Protein AF-A0A453LJ40-F1 (afdb_monomer_lite)

InterPro domains:
  IPR004252 Probable transposase, Ptta/En/Spm, plant [PF03004] (53-147)

Organism: Aegilops tauschii subsp. strangulata (NCBI:txid200361)

Secondary structure (DSSP, 8-state):
-HHHHHHHHHHHHHHHHHHHHHHHHHHHHHHTTT--HHHHHHS--TTS-HHHHHHHHHHT-HHHHHHHHHHHHHHHT-SS----TT--HHHHHHHHHHHTSTTSPPPHHHHHHHHHB-TTT--B-HHHHHHHHHHHHHHHHHHHHHHHHHHHHHHTT-

Structure (mmCIF, N/CA/C/O backbone):
data_AF-A0A453LJ40-F1
#
_entry.id   AF-A0A453LJ40-F1
#
loop_
_atom_site.group_PDB
_atom_site.id
_atom_site.type_symbol
_atom_site.label_atom_id
_atom_site.label_alt_id
_atom_site.label_comp_id
_atom_site.label_asym_id
_atom_site.label_entity_id
_atom_site.label_seq_id
_atom_site.pdbx_PDB_ins_code
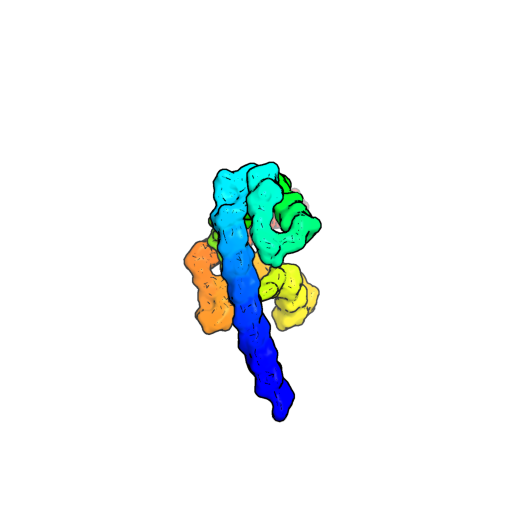_atom_site.Cartn_x
_atom_site.Cartn_y
_atom_site.Cartn_z
_atom_site.occupancy
_atom_site.B_iso_or_equiv
_atom_site.auth_seq_id
_atom_site.auth_comp_id
_atom_site.auth_asym_id
_atom_site.auth_atom_id
_atom_site.pdbx_PDB_model_num
ATOM 1 N N . MET A 1 1 ? -0.574 -38.064 -4.302 1.00 52.72 1 MET A N 1
ATOM 2 C CA . MET A 1 1 ? 0.199 -37.591 -5.469 1.00 52.72 1 MET A CA 1
ATOM 3 C C . MET A 1 1 ? -0.041 -36.100 -5.739 1.00 52.72 1 MET A C 1
ATOM 5 O O . MET A 1 1 ? 0.922 -35.386 -5.918 1.00 52.72 1 MET A O 1
ATOM 9 N N . GLU A 1 2 ? -1.264 -35.571 -5.613 1.00 60.25 2 GLU A N 1
ATOM 10 C CA . GLU A 1 2 ? -1.599 -34.159 -5.929 1.00 60.25 2 GLU A CA 1
ATOM 11 C C . GLU A 1 2 ? -0.967 -33.058 -5.029 1.00 60.25 2 GLU A C 1
ATOM 13 O O . GLU A 1 2 ? -0.817 -31.907 -5.440 1.00 60.25 2 GLU A O 1
ATOM 18 N N . LYS A 1 3 ? -0.582 -33.374 -3.782 1.00 62.78 3 LYS A N 1
ATOM 19 C CA . LYS A 1 3 ? 0.013 -32.387 -2.854 1.00 62.78 3 LYS A CA 1
ATOM 20 C C . LYS A 1 3 ? 1.468 -32.051 -3.185 1.00 62.78 3 LYS A C 1
ATOM 22 O O . LYS A 1 3 ? 1.867 -30.901 -3.000 1.00 62.78 3 LYS A O 1
ATOM 27 N N . ASP A 1 4 ? 2.230 -33.018 -3.685 1.00 67.94 4 ASP A N 1
ATOM 28 C CA . ASP A 1 4 ? 3.660 -32.851 -3.961 1.00 67.94 4 ASP A CA 1
ATOM 29 C C . ASP A 1 4 ? 3.881 -32.020 -5.232 1.00 67.94 4 ASP A C 1
ATOM 31 O O . ASP A 1 4 ? 4.754 -31.152 -5.259 1.00 67.94 4 ASP A O 1
ATOM 35 N N . ASP A 1 5 ? 2.989 -32.158 -6.218 1.00 78.06 5 ASP A N 1
ATOM 36 C CA . ASP A 1 5 ? 2.967 -31.330 -7.429 1.00 78.06 5 ASP A CA 1
ATOM 37 C C . ASP A 1 5 ? 2.686 -29.856 -7.111 1.00 78.06 5 ASP A C 1
ATOM 39 O O . ASP A 1 5 ? 3.308 -28.949 -7.670 1.00 78.06 5 ASP A O 1
ATOM 43 N N . LYS A 1 6 ? 1.786 -29.587 -6.156 1.00 83.25 6 LYS A N 1
ATOM 44 C CA . LYS A 1 6 ? 1.494 -28.220 -5.704 1.00 83.25 6 LYS A CA 1
ATOM 45 C C . LYS A 1 6 ? 2.697 -27.587 -5.008 1.00 83.25 6 LYS A C 1
ATOM 47 O O . LYS A 1 6 ? 3.032 -26.436 -5.285 1.00 83.25 6 LYS A O 1
ATOM 52 N N . VAL A 1 7 ? 3.358 -28.334 -4.123 1.00 85.81 7 VAL A N 1
ATOM 53 C CA . VAL A 1 7 ? 4.560 -27.856 -3.424 1.00 85.81 7 VAL A CA 1
ATOM 54 C C . VAL A 1 7 ? 5.694 -27.604 -4.422 1.00 85.81 7 VAL A C 1
ATOM 56 O O . VAL A 1 7 ? 6.327 -26.548 -4.364 1.00 85.81 7 VAL A O 1
ATOM 59 N N . GLY A 1 8 ? 5.909 -28.515 -5.375 1.00 85.81 8 GLY A N 1
ATOM 60 C CA . GLY A 1 8 ? 6.900 -28.356 -6.441 1.00 85.81 8 GLY A CA 1
ATOM 61 C C . GLY A 1 8 ? 6.649 -27.116 -7.305 1.00 85.81 8 GLY A C 1
ATOM 62 O O . GLY A 1 8 ? 7.557 -26.303 -7.508 1.00 85.81 8 GLY A O 1
ATOM 63 N N . ASN A 1 9 ? 5.403 -26.910 -7.737 1.00 89.38 9 ASN A N 1
ATOM 64 C CA . ASN A 1 9 ? 5.002 -25.743 -8.526 1.00 89.38 9 ASN A CA 1
ATOM 65 C C . ASN A 1 9 ? 5.187 -24.422 -7.766 1.00 89.38 9 ASN A C 1
ATOM 67 O O . ASN A 1 9 ? 5.688 -23.448 -8.337 1.00 89.38 9 ASN A O 1
ATOM 71 N N . ASP A 1 10 ? 4.855 -24.379 -6.475 1.00 90.75 10 ASP A N 1
ATOM 72 C CA . ASP A 1 10 ? 5.049 -23.192 -5.636 1.00 90.75 10 ASP A CA 1
ATOM 73 C C . ASP A 1 10 ? 6.534 -22.840 -5.476 1.00 90.75 10 ASP A C 1
ATOM 75 O O . ASP A 1 10 ? 6.916 -21.664 -5.538 1.00 90.75 10 ASP A O 1
ATOM 79 N N . VAL A 1 11 ? 7.391 -23.845 -5.277 1.00 92.38 11 VAL A N 1
ATOM 80 C CA . VAL A 1 11 ? 8.844 -23.650 -5.174 1.00 92.38 11 VAL A CA 1
ATOM 81 C C . VAL A 1 11 ? 9.403 -23.128 -6.496 1.00 92.38 11 VAL A C 1
ATOM 83 O O . VAL A 1 11 ? 10.082 -22.097 -6.503 1.00 92.38 11 VAL A O 1
ATOM 86 N N . CYS A 1 12 ? 9.065 -23.772 -7.616 1.00 91.31 12 CYS A N 1
ATOM 87 C CA . CYS A 1 12 ? 9.498 -23.353 -8.948 1.00 91.31 12 CYS A CA 1
ATOM 88 C C . CYS A 1 12 ? 9.055 -21.911 -9.255 1.00 91.31 12 CYS A C 1
ATOM 90 O O . CYS A 1 12 ? 9.868 -21.060 -9.632 1.00 91.31 12 CYS A O 1
ATOM 92 N N . THR A 1 13 ? 7.792 -21.589 -8.967 1.00 95.12 13 THR A N 1
ATOM 93 C CA . THR A 1 13 ? 7.229 -20.245 -9.143 1.00 95.12 13 THR A CA 1
ATOM 94 C C . THR A 1 13 ? 8.018 -19.198 -8.359 1.00 95.12 13 THR A C 1
ATOM 96 O O . THR A 1 13 ? 8.385 -18.155 -8.907 1.00 95.12 13 THR A O 1
ATOM 99 N N . LYS A 1 14 ? 8.346 -19.466 -7.088 1.00 94.44 14 LYS A N 1
ATOM 100 C CA . LYS A 1 14 ? 9.142 -18.546 -6.257 1.00 94.44 14 LYS A CA 1
ATOM 101 C C . LYS A 1 14 ? 10.548 -18.327 -6.817 1.00 94.44 14 LYS A C 1
ATOM 103 O O . LYS A 1 14 ? 11.036 -17.192 -6.800 1.00 94.44 14 LYS A O 1
ATOM 108 N N . VAL A 1 15 ? 11.196 -19.377 -7.325 1.00 95.56 15 VAL A N 1
ATOM 109 C CA . VAL A 1 15 ? 12.533 -19.290 -7.938 1.00 95.56 15 VAL A CA 1
ATOM 110 C C . VAL A 1 15 ? 12.495 -18.407 -9.187 1.00 95.56 15 VAL A C 1
ATOM 112 O O . VAL A 1 15 ? 13.282 -17.460 -9.289 1.00 95.56 15 VAL A O 1
ATOM 115 N N . ILE A 1 16 ? 11.534 -18.637 -10.084 1.00 94.69 16 ILE A N 1
ATOM 116 C CA . ILE A 1 16 ? 11.359 -17.839 -11.306 1.00 94.69 16 ILE A CA 1
ATOM 117 C C . ILE A 1 16 ? 11.054 -16.377 -10.956 1.00 94.69 16 ILE A C 1
ATOM 119 O O . ILE A 1 16 ? 11.713 -15.464 -11.459 1.00 94.69 16 ILE A O 1
ATOM 123 N N . GLN A 1 17 ? 10.122 -16.126 -10.032 1.00 94.81 17 GLN A N 1
ATOM 124 C CA . GLN A 1 17 ? 9.782 -14.772 -9.581 1.00 94.81 17 GLN A CA 1
ATOM 125 C C . GLN A 1 17 ? 10.994 -14.025 -9.008 1.00 94.81 17 GLN A C 1
ATOM 127 O O . GLN A 1 17 ? 11.173 -12.827 -9.264 1.00 94.81 17 GLN A O 1
ATOM 132 N N . LYS A 1 18 ? 11.848 -14.717 -8.243 1.00 95.69 18 LYS A N 1
ATOM 133 C CA . LYS A 1 18 ? 13.100 -14.154 -7.724 1.00 95.69 18 LYS A CA 1
ATOM 134 C C . LYS A 1 18 ? 14.058 -13.810 -8.866 1.00 95.69 18 LYS A C 1
ATOM 136 O O . LYS A 1 18 ? 14.601 -12.704 -8.866 1.00 95.69 18 LYS A O 1
ATOM 141 N N . GLY A 1 19 ? 14.219 -14.701 -9.845 1.00 95.19 19 GLY A N 1
ATOM 142 C CA . GLY A 1 19 ? 15.028 -14.465 -11.045 1.00 95.19 19 GLY A CA 1
ATOM 143 C C . GLY A 1 19 ? 14.579 -13.223 -11.819 1.00 95.19 19 GLY A C 1
ATOM 144 O O . GLY A 1 19 ? 15.373 -12.305 -12.034 1.00 95.19 19 GLY A O 1
ATOM 145 N N . VAL A 1 20 ? 13.281 -13.126 -12.121 1.00 92.19 20 VAL A N 1
ATOM 146 C CA . VAL A 1 20 ? 12.679 -11.972 -12.813 1.00 92.19 20 VAL A CA 1
ATOM 147 C C . VAL A 1 20 ? 12.897 -10.675 -12.028 1.00 92.19 20 VAL A C 1
ATOM 149 O O . VAL A 1 20 ? 13.261 -9.646 -12.603 1.00 92.19 20 VAL A O 1
ATOM 152 N N . ARG A 1 21 ? 12.723 -10.696 -10.699 1.00 92.94 21 ARG A N 1
ATOM 153 C CA . ARG A 1 21 ? 12.959 -9.517 -9.848 1.00 92.94 21 ARG A CA 1
ATOM 154 C C . ARG A 1 21 ? 14.409 -9.037 -9.936 1.00 92.94 21 ARG A C 1
ATOM 156 O O . ARG A 1 21 ? 14.641 -7.836 -10.074 1.00 92.94 21 ARG A O 1
ATOM 163 N N . GLN A 1 22 ? 15.367 -9.959 -9.881 1.00 94.19 22 GLN A N 1
ATOM 164 C CA . GLN A 1 22 ? 16.790 -9.633 -9.976 1.00 94.19 22 GLN A CA 1
ATOM 165 C C . GLN A 1 22 ? 17.164 -9.101 -11.360 1.00 94.19 22 GLN A C 1
ATOM 167 O O . GLN A 1 22 ? 17.894 -8.115 -11.464 1.00 94.19 22 GLN A O 1
ATOM 172 N N . GLN A 1 23 ? 16.620 -9.690 -12.426 1.00 90.88 23 GLN A N 1
ATOM 173 C CA . GLN A 1 23 ? 16.819 -9.200 -13.787 1.00 90.88 23 GLN A CA 1
ATOM 174 C C . GLN A 1 23 ? 16.300 -7.765 -13.945 1.00 90.88 23 GLN A C 1
ATOM 176 O O . GLN A 1 23 ? 17.035 -6.899 -14.417 1.00 90.88 23 GLN A O 1
ATOM 181 N N . ARG A 1 24 ? 15.079 -7.478 -13.472 1.00 89.44 24 ARG A N 1
ATOM 182 C CA . ARG A 1 24 ? 14.507 -6.120 -13.484 1.00 89.44 24 ARG A CA 1
ATOM 183 C C . ARG A 1 24 ? 15.372 -5.122 -12.717 1.00 89.44 24 ARG A C 1
ATOM 185 O O . ARG A 1 24 ? 15.591 -4.015 -13.202 1.00 89.44 24 ARG A O 1
ATOM 192 N N . TYR A 1 25 ? 15.878 -5.506 -11.543 1.00 92.06 25 TYR A N 1
ATOM 193 C CA . TYR A 1 25 ? 16.776 -4.659 -10.756 1.00 92.06 25 TYR A CA 1
ATOM 194 C C . TYR A 1 25 ? 18.072 -4.342 -11.514 1.00 92.06 25 TYR A C 1
ATOM 196 O O . TYR A 1 25 ? 18.445 -3.175 -11.619 1.00 92.06 25 TYR A O 1
ATOM 204 N N . ARG A 1 26 ? 18.728 -5.358 -12.090 1.00 91.75 26 ARG A N 1
ATOM 205 C CA . ARG A 1 26 ? 19.966 -5.195 -12.870 1.00 91.75 26 ARG A CA 1
ATOM 206 C C . ARG A 1 26 ? 19.753 -4.313 -14.099 1.00 91.75 26 ARG A C 1
ATOM 208 O O . ARG A 1 26 ? 20.560 -3.422 -14.339 1.00 91.75 26 ARG A O 1
ATOM 215 N N . LEU A 1 27 ? 18.652 -4.520 -14.829 1.00 89.44 27 LEU A N 1
ATOM 216 C CA . LEU A 1 27 ? 18.280 -3.696 -15.982 1.00 89.44 27 LEU A CA 1
ATOM 217 C C . LEU A 1 27 ? 18.089 -2.234 -15.577 1.00 89.44 27 LEU A C 1
ATOM 219 O O . LEU A 1 27 ? 18.716 -1.351 -16.154 1.00 89.44 27 LEU A O 1
ATOM 223 N N . LYS A 1 28 ? 17.285 -1.983 -14.536 1.00 87.81 28 LYS A N 1
ATOM 224 C CA . LYS A 1 28 ? 17.052 -0.627 -14.030 1.00 87.81 28 LYS A CA 1
ATOM 225 C C . LYS A 1 28 ? 18.358 0.044 -13.597 1.00 87.81 28 LYS A C 1
ATOM 227 O O . LYS A 1 28 ? 18.632 1.174 -13.985 1.00 87.81 28 LYS A O 1
ATOM 232 N N . LYS A 1 29 ? 19.185 -0.667 -12.827 1.00 90.62 29 LYS A N 1
ATOM 233 C CA . LYS A 1 29 ? 20.458 -0.145 -12.320 1.00 90.62 29 LYS A CA 1
ATOM 234 C C . LYS A 1 29 ? 21.436 0.204 -13.444 1.00 90.62 29 LYS A C 1
ATOM 236 O O . LYS A 1 29 ? 22.105 1.220 -13.332 1.00 90.62 29 LYS A O 1
ATOM 241 N N . LYS A 1 30 ? 21.530 -0.629 -14.486 1.00 90.81 30 LYS A N 1
ATOM 242 C CA . LYS A 1 30 ? 22.524 -0.470 -15.556 1.00 90.81 30 LYS A CA 1
ATOM 243 C C . LYS A 1 30 ? 22.106 0.526 -16.642 1.00 90.81 30 LYS A C 1
ATOM 245 O O . LYS A 1 30 ? 22.972 1.223 -17.149 1.00 90.81 30 LYS A O 1
ATOM 250 N N . TYR A 1 31 ? 20.819 0.578 -16.994 1.00 89.75 31 TYR A N 1
ATOM 251 C CA . TYR A 1 31 ? 20.357 1.282 -18.201 1.00 89.75 31 TYR A CA 1
ATOM 252 C C . TYR A 1 31 ? 19.376 2.434 -17.941 1.00 89.75 31 TYR A C 1
ATOM 254 O O . TYR A 1 31 ? 19.086 3.189 -18.858 1.00 89.75 31 TYR A O 1
ATOM 262 N N . PHE A 1 32 ? 18.833 2.570 -16.724 1.00 86.50 32 PHE A N 1
ATOM 263 C CA . PHE A 1 32 ? 17.835 3.608 -16.415 1.00 86.50 32 PHE A CA 1
ATOM 264 C C . PHE A 1 32 ? 18.310 4.606 -15.361 1.00 86.50 32 PHE A C 1
ATOM 266 O O . PHE A 1 32 ? 17.994 5.790 -15.437 1.00 86.50 32 PHE A O 1
ATOM 273 N N . ASN A 1 33 ? 19.032 4.147 -14.341 1.00 86.81 33 ASN A N 1
ATOM 274 C CA . ASN A 1 33 ? 19.516 5.037 -13.293 1.00 86.81 33 ASN A CA 1
ATOM 275 C C . ASN A 1 33 ? 20.632 5.937 -13.843 1.00 86.81 33 ASN A C 1
ATOM 277 O O . ASN A 1 33 ? 21.669 5.427 -14.252 1.00 86.81 33 ASN A O 1
ATOM 281 N N . GLY A 1 34 ? 20.421 7.255 -13.812 1.00 83.25 34 GLY A N 1
ATOM 282 C CA . GLY A 1 34 ? 21.392 8.239 -14.302 1.00 83.25 34 GLY A CA 1
ATOM 283 C C . GLY A 1 34 ? 21.345 8.499 -15.810 1.00 83.25 34 GLY A C 1
ATOM 284 O O . GLY A 1 34 ? 22.166 9.266 -16.288 1.00 83.25 34 GLY A O 1
ATOM 285 N N . TYR A 1 35 ? 20.388 7.904 -16.533 1.00 85.69 35 TYR A N 1
ATOM 286 C CA . TYR A 1 35 ? 20.212 8.096 -17.974 1.00 85.69 35 TYR A CA 1
ATOM 287 C C . TYR A 1 35 ? 18.880 8.782 -18.292 1.00 85.69 35 TYR A C 1
ATOM 289 O O . TYR A 1 35 ? 17.848 8.540 -17.651 1.00 85.69 35 TYR A O 1
ATOM 297 N N . THR A 1 36 ? 18.891 9.613 -19.326 1.00 87.00 36 THR A N 1
ATOM 298 C CA . THR A 1 36 ? 17.693 10.134 -19.987 1.00 87.00 36 THR A CA 1
ATOM 299 C C . THR A 1 36 ? 17.006 9.040 -20.812 1.00 87.00 36 THR A C 1
ATOM 301 O O . THR A 1 36 ? 17.578 7.989 -21.105 1.00 87.00 36 THR A O 1
ATOM 304 N N . ALA A 1 37 ? 15.751 9.272 -21.211 1.00 85.56 37 ALA A N 1
ATOM 305 C CA . ALA A 1 37 ? 15.020 8.312 -22.042 1.00 85.56 37 ALA A CA 1
ATOM 306 C C . ALA A 1 37 ? 15.709 8.075 -23.400 1.00 85.56 37 ALA A C 1
ATOM 308 O O . ALA A 1 37 ? 15.744 6.945 -23.876 1.00 85.56 37 ALA A O 1
ATOM 309 N N . GLN A 1 38 ? 16.297 9.116 -23.996 1.00 86.50 38 GLN A N 1
ATOM 310 C CA . GLN A 1 38 ? 17.009 9.013 -25.271 1.00 86.50 38 GLN A CA 1
ATOM 311 C C . GLN A 1 38 ? 18.298 8.195 -25.136 1.00 86.50 38 GLN A C 1
ATOM 313 O O . GLN A 1 38 ? 18.534 7.290 -25.932 1.00 86.50 38 GLN A O 1
ATOM 318 N N . GLU A 1 39 ? 19.092 8.441 -24.092 1.00 89.06 39 GLU A N 1
ATOM 319 C CA . GLU A 1 39 ? 20.302 7.653 -23.826 1.00 89.06 39 GLU A CA 1
ATOM 320 C C . GLU A 1 39 ? 19.969 6.184 -23.542 1.00 89.06 39 GLU A C 1
ATOM 322 O O . GLU A 1 39 ? 20.656 5.285 -24.028 1.00 89.06 39 GLU A O 1
ATOM 327 N N . ALA A 1 40 ? 18.880 5.926 -22.809 1.00 88.38 40 ALA A N 1
ATOM 328 C CA . ALA A 1 40 ? 18.401 4.572 -22.569 1.00 88.38 40 ALA A CA 1
ATOM 329 C C . ALA A 1 40 ? 17.980 3.877 -23.875 1.00 88.38 40 ALA A C 1
ATOM 331 O O . ALA A 1 40 ? 18.334 2.718 -24.074 1.00 88.38 40 ALA A O 1
ATOM 332 N N . LEU A 1 41 ? 17.277 4.562 -24.790 1.00 88.88 41 LEU A N 1
ATOM 333 C CA . LEU A 1 41 ? 16.901 4.005 -26.100 1.00 88.88 41 LEU A CA 1
ATOM 334 C C . LEU A 1 41 ? 18.125 3.623 -26.940 1.00 88.88 41 LEU A C 1
ATOM 336 O O . LEU A 1 41 ? 18.138 2.543 -27.533 1.00 88.88 41 LEU A O 1
ATOM 340 N N . SER A 1 42 ? 19.156 4.468 -26.939 1.00 88.06 42 SER A N 1
ATOM 341 C CA . SER A 1 42 ? 20.409 4.218 -27.656 1.00 88.06 42 SER A CA 1
ATOM 342 C C . SER A 1 42 ? 21.222 3.070 -27.041 1.00 88.06 42 SER A C 1
ATOM 344 O O . SER A 1 42 ? 21.859 2.304 -27.760 1.00 88.06 42 SER A O 1
ATOM 346 N N . ASN A 1 43 ? 21.172 2.893 -25.717 1.00 88.00 43 ASN A N 1
ATOM 347 C CA . ASN A 1 43 ? 21.924 1.865 -24.991 1.00 88.00 43 ASN A CA 1
ATOM 348 C C . ASN A 1 43 ? 21.120 0.561 -24.807 1.00 88.00 43 ASN A C 1
ATOM 350 O O . ASN A 1 43 ? 20.841 0.119 -23.687 1.00 88.00 43 ASN A O 1
ATOM 354 N N . LYS A 1 44 ? 20.721 -0.059 -25.925 1.00 89.62 44 LYS A N 1
ATOM 355 C CA . LYS A 1 44 ? 19.928 -1.298 -25.927 1.00 89.62 44 LYS A CA 1
ATOM 356 C C . LYS A 1 44 ? 20.764 -2.519 -25.492 1.00 89.62 44 LYS A C 1
ATOM 358 O O . LYS A 1 44 ? 21.811 -2.786 -26.082 1.00 89.62 44 LYS A O 1
ATOM 363 N N . PRO A 1 45 ? 20.267 -3.369 -24.573 1.00 88.94 45 PRO A N 1
ATOM 364 C CA . PRO A 1 45 ? 20.858 -4.682 -24.311 1.00 88.94 45 PRO A CA 1
ATOM 365 C C . PRO A 1 45 ? 20.823 -5.606 -25.544 1.00 88.94 45 PRO A C 1
ATOM 367 O O . PRO A 1 45 ? 19.819 -5.674 -26.255 1.00 88.94 45 PRO A O 1
ATOM 370 N N . ALA A 1 46 ? 21.887 -6.385 -25.765 1.00 86.94 46 ALA A N 1
ATOM 371 C CA . ALA A 1 46 ? 21.994 -7.297 -26.913 1.00 86.94 46 ALA A CA 1
ATOM 372 C C . ALA A 1 46 ? 20.896 -8.380 -26.946 1.00 86.94 46 ALA A C 1
ATOM 374 O O . ALA A 1 46 ? 20.419 -8.757 -28.010 1.00 86.94 46 ALA A O 1
ATOM 375 N N . ASN A 1 47 ? 20.456 -8.840 -25.775 1.00 86.75 47 ASN A N 1
ATOM 376 C CA . ASN A 1 47 ? 19.527 -9.956 -25.591 1.00 86.75 47 ASN A CA 1
ATOM 377 C C . ASN A 1 47 ? 18.034 -9.571 -25.620 1.00 86.75 47 ASN A C 1
ATOM 379 O O . ASN A 1 47 ? 17.192 -10.402 -25.292 1.00 86.75 47 ASN A O 1
ATOM 383 N N . ILE A 1 48 ? 17.692 -8.320 -25.944 1.00 89.56 48 ILE A N 1
ATOM 384 C CA . ILE A 1 48 ? 16.305 -7.829 -25.991 1.00 89.56 48 ILE A CA 1
ATOM 385 C C . ILE A 1 48 ? 16.030 -7.264 -27.386 1.00 89.56 48 ILE A C 1
ATOM 387 O O . ILE A 1 48 ? 16.883 -6.586 -27.961 1.00 89.56 48 ILE A O 1
ATOM 391 N N . THR A 1 49 ? 14.852 -7.534 -27.953 1.00 93.50 49 THR A N 1
ATOM 392 C CA . THR A 1 49 ? 14.448 -6.964 -29.250 1.00 93.50 49 THR A CA 1
ATOM 393 C C . THR A 1 49 ? 14.249 -5.451 -29.138 1.00 93.50 49 THR A C 1
ATOM 395 O O . THR A 1 49 ? 13.920 -4.935 -28.070 1.00 93.50 49 THR A O 1
ATOM 398 N N . HIS A 1 50 ? 14.469 -4.717 -30.231 1.00 91.00 50 HIS A N 1
ATOM 399 C CA . HIS A 1 50 ? 14.367 -3.256 -30.204 1.00 91.00 50 HIS A CA 1
ATOM 400 C C . HIS A 1 50 ? 12.961 -2.787 -29.794 1.00 91.00 50 HIS A C 1
ATOM 402 O O . HIS A 1 50 ? 12.832 -1.945 -28.917 1.00 91.00 50 HIS A O 1
ATOM 408 N N . GLU A 1 51 ? 11.915 -3.419 -30.324 1.00 93.06 51 GLU A N 1
ATOM 409 C CA . GLU A 1 51 ? 10.513 -3.129 -29.991 1.00 93.06 51 GLU A CA 1
ATOM 410 C C . GLU A 1 51 ? 10.214 -3.282 -28.492 1.00 93.06 51 GLU A C 1
ATOM 412 O O . GLU A 1 51 ? 9.648 -2.385 -27.864 1.00 93.06 51 GLU A O 1
ATOM 417 N N . ASN A 1 52 ? 10.656 -4.392 -27.888 1.00 91.88 52 ASN A N 1
ATOM 418 C CA . ASN A 1 52 ? 10.466 -4.641 -26.460 1.00 91.88 52 ASN A CA 1
ATOM 419 C C . ASN A 1 52 ? 11.243 -3.636 -25.603 1.00 91.88 52 ASN A C 1
ATOM 421 O O . ASN A 1 52 ? 10.745 -3.196 -24.565 1.00 91.88 52 ASN A O 1
ATOM 425 N N . TRP A 1 53 ? 12.451 -3.259 -26.033 1.00 92.69 53 TRP A N 1
ATOM 426 C CA . TRP A 1 53 ? 13.249 -2.246 -25.350 1.00 92.69 53 TRP A CA 1
ATOM 427 C C . TRP A 1 53 ? 12.590 -0.868 -25.409 1.00 92.69 53 TRP A C 1
ATOM 429 O O . TRP A 1 53 ? 12.409 -0.235 -24.372 1.00 92.69 53 TRP A O 1
ATOM 439 N N . THR A 1 54 ? 12.150 -0.441 -26.590 1.00 92.19 54 THR A N 1
ATOM 440 C CA . THR A 1 54 ? 11.466 0.839 -26.790 1.00 92.19 54 THR A CA 1
ATOM 441 C C . THR A 1 54 ? 10.173 0.911 -25.980 1.00 92.19 54 THR A C 1
ATOM 443 O O . THR A 1 54 ? 9.945 1.890 -25.273 1.00 92.19 54 THR A O 1
ATOM 446 N N . SER A 1 55 ? 9.367 -0.157 -25.972 1.00 91.50 55 SER A N 1
ATOM 447 C CA . SER A 1 55 ? 8.170 -0.252 -25.123 1.00 91.50 55 SER A CA 1
ATOM 448 C C . SER A 1 55 ? 8.504 -0.118 -23.630 1.00 91.50 55 SER A C 1
ATOM 450 O O . SER A 1 55 ? 7.832 0.606 -22.888 1.00 91.50 55 SER A O 1
ATOM 452 N N . LEU A 1 56 ? 9.591 -0.756 -23.180 1.00 89.25 56 LEU A N 1
ATOM 453 C CA . LEU A 1 56 ? 10.056 -0.664 -21.797 1.00 89.25 56 LEU A CA 1
ATOM 454 C C . LEU A 1 56 ? 10.502 0.759 -21.429 1.00 89.25 56 LEU A C 1
ATOM 456 O O . LEU A 1 56 ? 10.135 1.246 -20.356 1.00 89.25 56 LEU A O 1
ATOM 460 N N . VAL A 1 57 ? 11.278 1.419 -22.293 1.00 89.56 57 VAL A N 1
ATOM 461 C CA . VAL A 1 57 ? 11.761 2.786 -22.052 1.00 89.56 57 VAL A CA 1
ATOM 462 C C . VAL A 1 57 ? 10.600 3.778 -22.048 1.00 89.56 57 VAL A C 1
ATOM 464 O O . VAL A 1 57 ? 10.498 4.570 -21.112 1.00 89.56 57 VAL A O 1
ATOM 467 N N . ASN A 1 58 ? 9.663 3.657 -22.991 1.00 89.31 58 ASN A N 1
ATOM 468 C CA . ASN A 1 58 ? 8.459 4.492 -23.052 1.00 89.31 58 ASN A CA 1
ATOM 469 C C . ASN A 1 58 ? 7.577 4.332 -21.807 1.00 89.31 58 ASN A C 1
ATOM 471 O O . ASN A 1 58 ? 6.989 5.295 -21.326 1.00 89.31 58 ASN A O 1
ATOM 475 N N . LYS A 1 59 ? 7.517 3.130 -21.223 1.00 85.25 59 LYS A N 1
ATOM 476 C CA . LYS A 1 59 ? 6.804 2.903 -19.959 1.00 85.25 59 LYS A CA 1
ATOM 477 C C . LYS A 1 59 ? 7.496 3.555 -18.758 1.00 85.25 59 LYS A C 1
ATOM 479 O O . LYS A 1 59 ? 6.853 3.783 -17.737 1.00 85.25 59 LYS A O 1
ATOM 484 N N . SER A 1 60 ? 8.787 3.860 -18.846 1.00 79.88 60 SER A N 1
ATOM 485 C CA . SER A 1 60 ? 9.535 4.594 -17.821 1.00 79.88 60 SER A CA 1
ATOM 486 C C . SER A 1 60 ? 9.513 6.112 -18.063 1.00 79.88 60 SER A C 1
ATOM 488 O O . SER A 1 60 ? 10.507 6.799 -17.799 1.00 79.88 60 SER A O 1
ATOM 490 N N . ASP A 1 61 ? 8.392 6.634 -18.556 1.00 83.00 61 ASP A N 1
ATOM 491 C CA . ASP A 1 61 ? 8.178 8.060 -18.772 1.00 83.00 61 ASP A CA 1
ATOM 492 C C . ASP A 1 61 ? 8.154 8.871 -17.465 1.00 83.00 61 ASP A C 1
ATOM 494 O O . ASP A 1 61 ? 8.100 8.355 -16.341 1.00 83.00 61 ASP A O 1
ATOM 498 N N . GLU A 1 62 ? 8.203 10.191 -17.621 1.00 84.88 62 GLU A N 1
ATOM 499 C CA . GLU A 1 62 ? 8.226 11.131 -16.503 1.00 84.88 62 GLU A CA 1
ATOM 500 C C . GLU A 1 62 ? 6.961 11.031 -15.637 1.00 84.88 62 GLU A C 1
ATOM 502 O O . GLU A 1 62 ? 7.020 11.136 -14.410 1.00 84.88 62 GLU A O 1
ATOM 507 N N . ARG A 1 63 ? 5.808 10.742 -16.254 1.00 88.94 63 ARG A N 1
ATOM 508 C CA . ARG A 1 63 ? 4.546 10.522 -15.540 1.00 88.94 63 ARG A CA 1
ATOM 509 C C . ARG A 1 63 ? 4.658 9.338 -14.583 1.00 88.94 63 ARG A C 1
ATOM 511 O O . ARG A 1 63 ? 4.339 9.475 -13.400 1.00 88.94 63 ARG A O 1
ATOM 518 N N . ASN A 1 64 ? 5.128 8.187 -15.058 1.00 87.12 64 ASN A N 1
ATOM 519 C CA . ASN A 1 64 ? 5.249 6.997 -14.224 1.00 87.12 64 ASN A CA 1
ATOM 520 C C . ASN A 1 64 ? 6.324 7.163 -13.147 1.00 87.12 64 ASN A C 1
ATOM 522 O O . ASN A 1 64 ? 6.132 6.674 -12.031 1.00 87.12 64 ASN A O 1
ATOM 526 N N . LYS A 1 65 ? 7.413 7.896 -13.423 1.00 84.81 65 LYS A N 1
ATOM 527 C CA . LYS A 1 65 ? 8.422 8.255 -12.410 1.00 84.81 65 LYS A CA 1
ATOM 528 C C . LYS A 1 65 ? 7.819 9.081 -11.273 1.00 84.81 65 LYS A C 1
ATOM 530 O O . LYS A 1 65 ? 7.991 8.707 -10.112 1.00 84.81 65 LYS A O 1
ATOM 535 N N . LYS A 1 66 ? 7.045 10.122 -11.596 1.00 91.19 66 LYS A N 1
ATOM 536 C CA . LYS A 1 66 ? 6.328 10.943 -10.606 1.00 91.19 66 LYS A CA 1
ATOM 537 C C . LYS A 1 66 ? 5.367 10.109 -9.765 1.00 91.19 66 LYS A C 1
ATOM 539 O O . LYS A 1 66 ? 5.399 10.186 -8.542 1.00 91.19 66 LYS A O 1
ATOM 544 N N . ILE A 1 67 ? 4.570 9.243 -10.396 1.00 93.12 67 ILE A N 1
ATOM 545 C CA . ILE A 1 67 ? 3.656 8.338 -9.679 1.00 93.12 67 ILE A CA 1
ATOM 546 C C . ILE A 1 67 ? 4.426 7.386 -8.754 1.00 93.12 67 ILE A C 1
ATOM 548 O O . ILE A 1 67 ? 4.017 7.163 -7.616 1.00 93.12 67 ILE A O 1
ATOM 552 N N . CYS A 1 68 ? 5.552 6.827 -9.206 1.00 88.62 68 CYS A N 1
ATOM 553 C CA . CYS A 1 68 ? 6.389 5.961 -8.375 1.00 88.62 68 CYS A CA 1
ATOM 554 C C . CYS A 1 68 ? 6.939 6.694 -7.147 1.00 88.62 68 CYS A C 1
ATOM 556 O O . CYS A 1 68 ? 6.959 6.111 -6.063 1.00 88.62 68 CYS A O 1
ATOM 558 N N . GLN A 1 69 ? 7.367 7.944 -7.320 1.00 91.94 69 GLN A N 1
ATOM 559 C CA . GLN A 1 69 ? 7.894 8.773 -6.242 1.00 91.94 69 GLN A CA 1
ATOM 560 C C . GLN A 1 69 ? 6.797 9.139 -5.233 1.00 91.94 69 GLN A C 1
ATOM 562 O O . GLN A 1 69 ? 6.955 8.839 -4.053 1.00 91.94 69 GLN A O 1
ATOM 567 N N . MET A 1 70 ? 5.637 9.617 -5.698 1.00 95.69 70 MET A N 1
ATOM 568 C CA . MET A 1 70 ? 4.476 9.867 -4.831 1.00 95.69 70 MET A CA 1
ATOM 569 C C . MET A 1 70 ? 4.057 8.606 -4.067 1.00 95.69 70 MET A C 1
ATOM 571 O O . MET A 1 70 ? 3.768 8.652 -2.879 1.00 95.69 70 MET A O 1
ATOM 575 N N . ASN A 1 71 ? 4.065 7.437 -4.713 1.00 94.06 71 ASN A N 1
ATOM 576 C CA . ASN A 1 71 ? 3.747 6.176 -4.041 1.00 94.06 71 ASN A CA 1
ATOM 577 C C . ASN A 1 71 ? 4.778 5.785 -2.974 1.00 94.06 71 ASN A C 1
ATOM 579 O O . ASN A 1 71 ? 4.422 5.100 -2.016 1.00 94.06 71 ASN A O 1
ATOM 583 N N . LYS A 1 72 ? 6.047 6.167 -3.143 1.00 93.44 72 LYS A N 1
ATOM 584 C CA . LYS A 1 72 ? 7.092 5.956 -2.138 1.00 93.44 72 LYS A CA 1
ATOM 585 C C . LYS A 1 72 ? 6.865 6.881 -0.941 1.00 93.44 72 LYS A C 1
ATOM 587 O O . LYS A 1 72 ? 6.779 6.385 0.176 1.00 93.44 72 LYS A 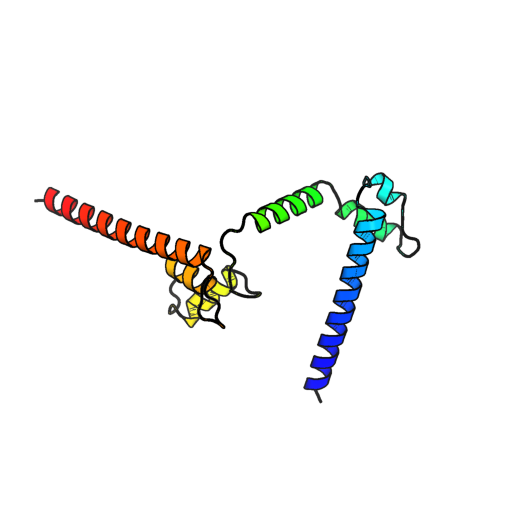O 1
ATOM 592 N N . GLU A 1 73 ? 6.666 8.168 -1.195 1.00 96.12 73 GLU A N 1
ATOM 593 C CA . GLU A 1 73 ? 6.365 9.177 -0.172 1.00 96.12 73 GLU A CA 1
ATOM 594 C C . GLU A 1 73 ? 5.097 8.817 0.608 1.00 96.12 73 GLU A C 1
ATOM 596 O O . GLU A 1 73 ? 5.105 8.793 1.834 1.00 96.12 73 GLU A O 1
ATOM 601 N N . ASN A 1 74 ? 4.032 8.405 -0.085 1.00 93.81 74 ASN A N 1
ATOM 602 C CA . ASN A 1 74 ? 2.791 7.958 0.545 1.00 93.81 74 ASN A CA 1
ATOM 603 C C . ASN A 1 74 ? 3.003 6.745 1.456 1.00 93.81 74 ASN A C 1
ATOM 605 O O . ASN A 1 74 ? 2.367 6.665 2.501 1.00 93.81 74 ASN A O 1
ATOM 609 N N . ARG A 1 75 ? 3.880 5.800 1.081 1.00 89.69 75 ARG A N 1
ATOM 610 C CA . ARG A 1 75 ? 4.219 4.640 1.927 1.00 89.69 75 ARG A CA 1
ATOM 611 C C . ARG A 1 75 ? 5.001 5.050 3.168 1.00 89.69 75 ARG A C 1
ATOM 613 O O . ARG A 1 75 ? 4.751 4.489 4.228 1.00 89.69 75 ARG A O 1
ATOM 620 N N . GLU A 1 76 ? 5.925 5.994 3.025 1.00 92.31 76 GLU A N 1
ATOM 621 C CA . GLU A 1 76 ? 6.720 6.545 4.130 1.00 92.31 76 GLU A CA 1
ATOM 622 C C . GLU A 1 76 ? 5.858 7.399 5.075 1.00 92.31 76 GLU A C 1
ATOM 624 O O . GLU A 1 76 ? 6.086 7.406 6.280 1.00 92.31 76 GLU A O 1
ATOM 629 N N . ALA A 1 77 ? 4.807 8.039 4.556 1.00 93.19 77 ALA A N 1
ATOM 630 C CA . ALA A 1 77 ? 3.849 8.820 5.334 1.00 93.19 77 ALA A CA 1
ATOM 631 C C . ALA A 1 77 ? 2.805 7.976 6.099 1.00 93.19 77 ALA A C 1
ATOM 633 O O . ALA A 1 77 ? 2.041 8.524 6.901 1.00 93.19 77 ALA A O 1
ATOM 634 N N . VAL A 1 78 ? 2.732 6.653 5.882 1.00 90.38 78 VAL A N 1
ATOM 635 C CA . VAL A 1 78 ? 1.791 5.781 6.609 1.00 90.38 78 VAL A CA 1
ATOM 636 C C . VAL A 1 78 ? 2.192 5.686 8.083 1.00 90.38 78 VAL A C 1
ATOM 638 O O . VAL A 1 78 ? 3.169 5.033 8.431 1.00 90.38 78 VAL A O 1
ATOM 641 N N . LYS A 1 79 ? 1.385 6.279 8.969 1.00 89.06 79 LYS A N 1
ATOM 642 C CA . LYS A 1 79 ? 1.627 6.286 10.427 1.00 89.06 79 LYS A CA 1
ATOM 643 C C . LYS A 1 79 ? 1.261 4.974 11.122 1.00 89.06 79 LYS A C 1
ATOM 645 O O . LYS A 1 79 ? 1.904 4.570 12.089 1.00 89.06 79 LYS A O 1
ATOM 650 N N . HIS A 1 80 ? 0.204 4.316 10.651 1.00 90.31 80 HIS A N 1
ATOM 651 C CA . HIS A 1 80 ? -0.340 3.106 11.261 1.00 90.31 80 HIS A CA 1
ATOM 652 C C . HIS A 1 80 ? -0.436 2.018 10.195 1.00 90.31 80 HIS A C 1
ATOM 654 O O . HIS A 1 80 ? -1.253 2.087 9.280 1.00 90.31 80 HIS A O 1
ATOM 660 N N . HIS A 1 81 ? 0.453 1.028 10.276 1.00 89.25 81 HIS A N 1
ATOM 661 C CA . HIS A 1 81 ? 0.433 -0.100 9.355 1.00 89.25 81 HIS A CA 1
ATOM 662 C C . HIS A 1 81 ? -0.645 -1.107 9.760 1.00 89.25 81 HIS A C 1
ATOM 664 O O . HIS A 1 81 ? -0.623 -1.629 10.876 1.00 89.25 81 HIS A O 1
ATOM 670 N N . GLN A 1 82 ? -1.524 -1.437 8.816 1.00 90.94 82 GLN A N 1
ATOM 671 C CA . GLN A 1 82 ? -2.501 -2.509 8.978 1.00 90.94 82 GLN A CA 1
ATOM 672 C C . GLN A 1 82 ? -1.844 -3.888 9.155 1.00 90.94 82 GLN A C 1
ATOM 674 O O . GLN A 1 82 ? -0.716 -4.141 8.720 1.00 90.94 82 GLN A O 1
ATOM 679 N N . LYS A 1 83 ? -2.599 -4.806 9.755 1.00 91.94 83 LYS A N 1
ATOM 680 C CA . LYS A 1 83 ? -2.246 -6.206 10.028 1.00 91.94 83 LYS A CA 1
ATOM 681 C C . LYS A 1 83 ? -3.192 -7.202 9.337 1.00 91.94 83 LYS A C 1
ATOM 683 O O . LYS A 1 83 ? -3.215 -8.375 9.686 1.00 91.94 83 LYS A O 1
ATOM 688 N N . THR A 1 84 ? -3.906 -6.756 8.304 1.00 89.44 84 THR A N 1
ATOM 689 C CA . THR A 1 84 ? -4.896 -7.518 7.510 1.00 89.44 84 THR A CA 1
ATOM 690 C C . THR A 1 84 ? -4.287 -8.502 6.497 1.00 89.44 84 THR A C 1
ATOM 692 O O . THR A 1 84 ? -5.006 -9.201 5.782 1.00 89.44 84 THR A O 1
ATOM 695 N N . GLY A 1 85 ? -2.955 -8.584 6.416 1.00 87.69 85 GLY A N 1
ATOM 696 C CA . GLY A 1 85 ? -2.256 -9.453 5.470 1.00 87.69 85 GLY A CA 1
ATOM 697 C C . GLY A 1 85 ? -2.367 -8.956 4.025 1.00 87.69 85 GLY A C 1
ATOM 698 O O . GLY A 1 85 ? -2.178 -7.775 3.751 1.00 87.69 85 GLY A O 1
ATOM 699 N N . SER A 1 86 ? -2.631 -9.868 3.087 1.00 87.75 86 SER A N 1
ATOM 700 C CA . SER A 1 86 ? -2.775 -9.557 1.655 1.00 87.75 86 SER A CA 1
ATOM 701 C C . SER A 1 86 ? -4.149 -8.995 1.278 1.00 87.75 86 SER A C 1
ATOM 703 O O . SER A 1 86 ? -4.386 -8.703 0.108 1.00 87.75 86 SER A O 1
ATOM 705 N N . MET A 1 87 ? -5.071 -8.880 2.234 1.00 90.75 87 MET A N 1
ATOM 706 C CA . MET A 1 87 ? -6.418 -8.383 1.978 1.00 90.75 87 MET A CA 1
ATOM 707 C C . MET A 1 87 ? -6.446 -6.854 1.946 1.00 90.75 87 MET A C 1
ATOM 709 O O . MET A 1 87 ? -5.853 -6.184 2.789 1.00 90.75 87 MET A O 1
ATOM 713 N N . SER A 1 88 ? -7.181 -6.295 0.984 1.00 91.44 88 SER A N 1
ATOM 714 C CA . SER A 1 88 ? -7.502 -4.867 0.985 1.00 91.44 88 SER A CA 1
ATOM 715 C C . SER A 1 88 ? -8.480 -4.535 2.115 1.00 91.44 88 SER A C 1
ATOM 717 O O . SER A 1 88 ? -9.234 -5.403 2.560 1.00 91.44 88 SER A O 1
ATOM 719 N N . TYR A 1 89 ? -8.530 -3.266 2.536 1.00 92.25 89 TYR A N 1
ATOM 720 C CA . TYR A 1 89 ? -9.518 -2.808 3.518 1.00 92.25 89 TYR A CA 1
ATOM 721 C C . TYR A 1 89 ? -10.954 -3.129 3.096 1.00 92.25 89 TYR A C 1
ATOM 723 O O . TYR A 1 89 ? -11.725 -3.577 3.927 1.00 92.25 89 TYR A O 1
ATOM 731 N N . VAL A 1 90 ? -11.303 -2.977 1.814 1.00 93.38 90 VAL A N 1
ATOM 732 C CA . VAL A 1 90 ? -12.658 -3.258 1.302 1.00 93.38 90 VAL A CA 1
ATOM 733 C C . VAL A 1 90 ? -13.017 -4.739 1.440 1.00 93.38 90 VAL A C 1
ATOM 735 O O . VAL A 1 90 ? -14.107 -5.084 1.902 1.00 93.38 90 VAL A O 1
ATOM 738 N N . ALA A 1 91 ? -12.086 -5.626 1.078 1.00 94.50 91 ALA A N 1
ATOM 739 C CA . ALA A 1 91 ? -12.286 -7.064 1.222 1.00 94.50 91 ALA A CA 1
ATOM 740 C C . ALA A 1 91 ? -12.368 -7.463 2.703 1.00 94.50 91 ALA A C 1
ATOM 742 O O . ALA A 1 91 ? -13.229 -8.252 3.087 1.00 94.50 91 ALA A O 1
ATOM 743 N N . TYR A 1 92 ? -11.502 -6.889 3.543 1.00 94.44 92 TYR A N 1
ATOM 744 C CA . TYR A 1 92 ? -11.483 -7.156 4.980 1.00 94.44 92 TYR A CA 1
ATOM 745 C C . TYR A 1 92 ? -12.735 -6.628 5.684 1.00 94.44 92 TYR A C 1
ATOM 747 O O . TYR A 1 92 ? -13.319 -7.334 6.495 1.00 94.44 92 TYR A O 1
ATOM 755 N N . PHE A 1 93 ? -13.205 -5.440 5.313 1.00 95.38 93 PHE A N 1
ATOM 756 C CA . PHE A 1 93 ? -14.452 -4.851 5.794 1.00 95.38 93 PHE A CA 1
ATOM 757 C C . PHE A 1 93 ? -15.651 -5.732 5.446 1.00 95.38 93 PHE A C 1
ATOM 759 O O . PHE A 1 93 ? -16.430 -6.087 6.322 1.00 95.38 93 PHE A O 1
ATOM 766 N N . SER A 1 94 ? -15.756 -6.159 4.184 1.00 94.31 94 SER A N 1
ATOM 767 C CA . SER A 1 94 ? -16.836 -7.047 3.731 1.00 94.31 94 SER A CA 1
ATOM 768 C C . SER A 1 94 ? -16.839 -8.379 4.481 1.00 94.31 94 SER A C 1
ATOM 770 O O . SER A 1 94 ? -17.903 -8.922 4.774 1.00 94.31 94 SER A O 1
ATOM 772 N N . LYS A 1 95 ? -15.648 -8.896 4.802 1.00 94.00 95 LYS A N 1
ATOM 773 C CA . LYS A 1 95 ? -15.478 -10.091 5.626 1.00 94.00 95 LYS A CA 1
ATOM 774 C C . LYS A 1 95 ? -15.950 -9.848 7.063 1.00 94.00 95 LYS A C 1
ATOM 776 O O . LYS A 1 95 ? -16.808 -10.575 7.540 1.00 94.00 95 LYS A O 1
ATOM 781 N N . LEU A 1 96 ? -15.449 -8.805 7.729 1.00 93.50 96 LEU A N 1
ATOM 782 C CA . LEU A 1 96 ? -15.836 -8.467 9.104 1.00 93.50 96 LEU A CA 1
ATOM 783 C C . LEU A 1 96 ? -17.343 -8.249 9.241 1.00 93.50 96 LEU A C 1
ATOM 785 O O . LEU A 1 96 ? -17.955 -8.774 10.168 1.00 93.50 96 LEU A O 1
ATOM 789 N N . LYS A 1 97 ? -17.938 -7.510 8.300 1.00 95.50 97 LYS A N 1
ATOM 790 C CA . LYS A 1 97 ? -19.376 -7.243 8.249 1.00 95.50 97 LYS A CA 1
ATOM 791 C C . LYS A 1 97 ? -20.190 -8.532 8.358 1.00 95.50 97 LYS A C 1
ATOM 793 O O . LYS A 1 97 ? -21.118 -8.601 9.154 1.00 95.50 97 LYS A O 1
ATOM 798 N N . LYS A 1 98 ? -19.810 -9.562 7.600 1.00 94.50 98 LYS A N 1
ATOM 799 C CA . LYS A 1 98 ? -20.480 -10.868 7.607 1.00 94.50 98 LYS A CA 1
ATOM 800 C C . LYS A 1 98 ? -20.142 -11.690 8.849 1.00 94.50 98 LYS A C 1
ATOM 802 O O . LYS A 1 98 ? -21.047 -12.196 9.499 1.00 94.50 98 LYS A O 1
ATOM 807 N N . ASP A 1 99 ? -18.856 -11.798 9.170 1.00 94.12 99 ASP A N 1
ATOM 808 C CA . ASP A 1 99 ? -18.353 -12.774 10.142 1.00 94.12 99 ASP A CA 1
ATOM 809 C C . ASP A 1 99 ? -18.532 -12.323 11.601 1.00 94.12 99 ASP A C 1
ATOM 811 O O . ASP A 1 99 ? -18.704 -13.156 12.486 1.00 94.12 99 ASP A O 1
ATOM 815 N N . LYS A 1 100 ? -18.446 -11.013 11.869 1.00 94.38 100 LYS A N 1
ATOM 816 C CA . LYS A 1 100 ? -18.376 -10.451 13.230 1.00 94.38 100 LYS A CA 1
ATOM 817 C C . LYS A 1 100 ? -19.521 -9.494 13.552 1.00 94.38 100 LYS A C 1
ATOM 819 O O . LYS A 1 100 ? -19.949 -9.427 14.699 1.00 94.38 100 LYS A O 1
ATOM 824 N N . TYR A 1 101 ? -20.013 -8.761 12.556 1.00 94.38 101 TYR A N 1
ATOM 825 C CA . TYR A 1 101 ? -20.955 -7.658 12.767 1.00 94.38 101 TYR A CA 1
ATOM 826 C C . TYR A 1 101 ? -22.382 -7.957 12.296 1.00 94.38 101 TYR A C 1
ATOM 828 O O . T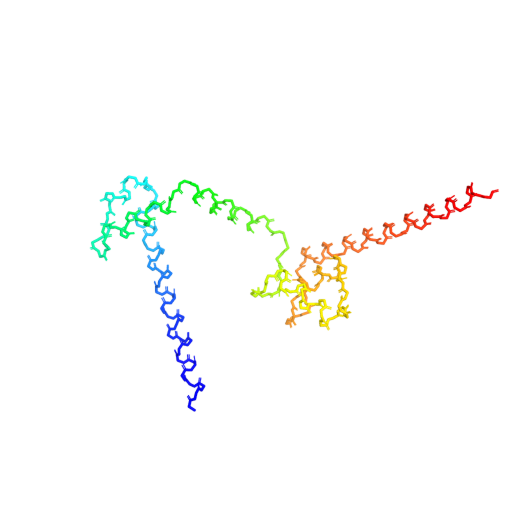YR A 1 101 ? -23.164 -7.032 12.124 1.00 94.38 101 TYR A O 1
ATOM 836 N N . ASN A 1 102 ? -22.765 -9.223 12.094 1.00 93.88 102 ASN A N 1
ATOM 837 C CA . ASN A 1 102 ? -24.139 -9.611 11.727 1.00 93.88 102 ASN A CA 1
ATOM 838 C C . ASN A 1 102 ? -24.702 -8.832 10.519 1.00 93.88 102 ASN A C 1
ATOM 840 O O . ASN A 1 102 ? -25.854 -8.401 10.513 1.00 93.88 102 ASN A O 1
ATOM 844 N N . ASN A 1 103 ? -23.876 -8.628 9.493 1.00 93.94 103 ASN A N 1
ATOM 845 C CA . ASN A 1 103 ? -24.150 -7.804 8.312 1.00 93.94 103 ASN A CA 1
ATOM 846 C C . ASN A 1 103 ? -24.375 -6.306 8.583 1.00 93.94 103 ASN A C 1
ATOM 848 O O . ASN A 1 103 ? -24.826 -5.589 7.689 1.00 93.94 103 ASN A O 1
ATOM 852 N N . GLN A 1 104 ? -24.019 -5.815 9.766 1.00 94.31 104 GLN A N 1
ATOM 853 C CA . GLN A 1 104 ? -23.955 -4.394 10.088 1.00 94.31 104 GLN A CA 1
ATOM 854 C C . GLN A 1 104 ? -22.555 -3.847 9.815 1.00 94.31 104 GLN A C 1
ATOM 856 O O . GLN A 1 104 ? -21.558 -4.572 9.835 1.00 94.31 104 GLN A O 1
ATOM 861 N N . ASP A 1 105 ? -22.485 -2.555 9.514 1.00 93.75 105 ASP A N 1
ATOM 862 C CA . ASP A 1 105 ? -21.204 -1.903 9.284 1.00 93.75 105 ASP A CA 1
ATOM 863 C C . ASP A 1 105 ? -20.474 -1.703 10.623 1.00 93.75 105 ASP A C 1
ATOM 865 O O . ASP A 1 105 ? -21.067 -1.146 11.551 1.00 93.75 105 ASP A O 1
ATOM 869 N N . PRO A 1 106 ? -19.205 -2.137 10.748 1.00 94.00 106 PRO A N 1
ATOM 870 C CA . PRO A 1 106 ? -18.422 -1.880 11.949 1.00 94.00 106 PRO A CA 1
ATOM 871 C C . PRO A 1 106 ? -18.224 -0.381 12.166 1.00 94.00 106 PRO A C 1
ATOM 873 O O . PRO A 1 106 ? -17.987 0.369 11.212 1.00 94.00 106 PRO A O 1
ATOM 876 N N . SER A 1 107 ? -18.232 0.050 13.431 1.00 94.25 107 SER A N 1
ATOM 877 C CA . SER A 1 107 ? -17.849 1.422 13.774 1.00 94.25 107 SER A CA 1
ATOM 878 C C . SER A 1 107 ? -16.409 1.698 13.316 1.00 94.25 107 SER A C 1
ATOM 880 O O . SER A 1 107 ? -15.564 0.799 13.384 1.00 94.25 107 SER A O 1
ATOM 882 N N . PRO A 1 108 ? -16.064 2.935 12.904 1.00 94.44 108 PRO A N 1
ATOM 883 C CA . PRO A 1 108 ? -14.690 3.291 12.553 1.00 94.44 108 PRO A CA 1
ATOM 884 C C . PRO A 1 108 ? -13.656 2.921 13.627 1.00 94.44 108 PRO A C 1
ATOM 886 O O . PRO A 1 108 ? -12.534 2.542 13.289 1.00 94.44 108 PRO A O 1
ATOM 889 N N . ILE A 1 109 ? -14.026 2.994 14.911 1.00 95.56 109 ILE A N 1
ATOM 890 C CA . ILE A 1 109 ? -13.138 2.641 16.031 1.00 95.56 109 ILE A CA 1
ATOM 891 C C . ILE A 1 109 ? -12.893 1.139 16.089 1.00 95.56 109 ILE A C 1
ATOM 893 O O . ILE A 1 109 ? -11.747 0.695 16.184 1.00 95.56 109 ILE A O 1
ATOM 897 N N . GLU A 1 110 ? -13.952 0.350 15.957 1.00 94.81 110 GLU A N 1
ATOM 898 C CA . GLU A 1 110 ? -13.842 -1.102 15.978 1.00 94.81 110 GLU A CA 1
ATOM 899 C C . GLU A 1 110 ? -13.142 -1.635 14.725 1.00 94.81 110 GLU A C 1
ATOM 901 O O . GLU A 1 110 ? -12.278 -2.506 1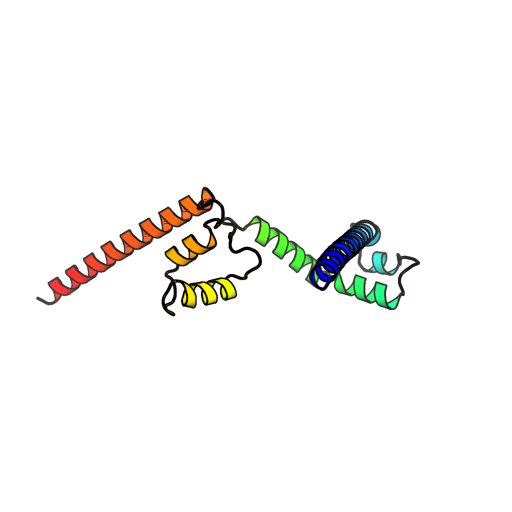4.818 1.00 94.81 110 GLU A O 1
ATOM 906 N N . PHE A 1 111 ? -13.434 -1.055 13.558 1.00 95.50 111 PHE A N 1
ATOM 907 C CA . PHE A 1 111 ? -12.750 -1.390 12.316 1.00 95.50 111 PHE A CA 1
ATOM 908 C C . PHE A 1 111 ? -11.253 -1.082 12.402 1.00 95.50 111 PHE A C 1
ATOM 910 O O . PHE A 1 111 ? -10.418 -1.883 11.973 1.00 95.50 111 PHE A O 1
ATOM 917 N N . PHE A 1 112 ? -10.881 0.054 12.999 1.00 95.62 112 PHE A N 1
ATOM 918 C CA . PHE A 1 112 ? -9.480 0.385 13.241 1.00 95.62 112 PHE A CA 1
ATOM 919 C C . PHE A 1 112 ? -8.810 -0.650 14.154 1.00 95.62 112 PHE A C 1
ATOM 921 O O . PHE A 1 112 ? -7.730 -1.148 13.826 1.00 95.62 112 PHE A O 1
ATOM 928 N N . LYS A 1 113 ? -9.472 -1.037 15.251 1.00 95.38 113 LYS A N 1
ATOM 929 C CA . LYS A 1 113 ? -8.994 -2.079 16.169 1.00 95.38 113 LYS A CA 1
ATOM 930 C C . LYS A 1 113 ? -8.767 -3.412 15.454 1.00 95.38 113 LYS A C 1
ATOM 932 O O . LYS A 1 113 ? -7.689 -3.993 15.580 1.00 95.38 113 LYS A O 1
ATOM 937 N N . ASP A 1 114 ? -9.731 -3.863 14.656 1.00 94.44 114 ASP A N 1
ATOM 938 C CA . ASP A 1 114 ? -9.668 -5.151 13.955 1.00 94.44 114 ASP A CA 1
ATOM 939 C C . ASP A 1 114 ? -8.606 -5.186 12.854 1.00 94.44 114 ASP A C 1
ATOM 941 O O . ASP A 1 114 ? -8.040 -6.238 12.556 1.00 94.44 114 ASP A O 1
ATOM 945 N N . THR A 1 115 ? -8.331 -4.042 12.230 1.00 94.69 115 THR A N 1
ATOM 946 C CA . THR A 1 115 ? -7.361 -3.945 11.132 1.00 94.69 115 THR A CA 1
ATOM 947 C C . THR A 1 115 ? -5.930 -3.718 11.608 1.00 94.69 115 THR A C 1
ATOM 949 O O . THR A 1 115 ? -5.000 -4.001 10.854 1.00 94.69 115 THR A O 1
ATOM 952 N N . HIS A 1 116 ? -5.727 -3.245 12.840 1.00 94.75 116 HIS A N 1
ATOM 953 C CA . HIS A 1 116 ? -4.405 -2.919 13.393 1.00 94.75 116 HIS A CA 1
ATOM 954 C C . HIS A 1 116 ? -3.971 -3.832 14.547 1.00 94.75 116 HIS A C 1
ATOM 956 O O . HIS A 1 116 ? -2.832 -3.734 15.009 1.00 94.75 116 HIS A O 1
ATOM 962 N N . THR A 1 117 ? -4.832 -4.757 14.971 1.00 94.06 117 THR A N 1
ATOM 963 C CA . THR A 1 117 ? -4.467 -5.851 15.877 1.00 94.06 117 THR A CA 1
ATOM 964 C C . THR A 1 117 ? -3.863 -7.007 15.086 1.00 94.06 117 THR A C 1
ATOM 966 O O . THR A 1 117 ? -4.441 -7.498 14.119 1.00 94.06 117 THR A O 1
ATOM 969 N N . ASN A 1 118 ? -2.682 -7.468 15.489 1.00 89.88 118 ASN A N 1
ATOM 970 C CA . ASN A 1 118 ? -2.077 -8.659 14.909 1.00 89.88 118 ASN A CA 1
ATOM 971 C C . ASN A 1 118 ? -2.807 -9.912 15.407 1.00 89.88 118 ASN A C 1
ATOM 973 O O . ASN A 1 118 ? -2.770 -10.215 16.594 1.00 89.88 118 ASN A O 1
ATOM 977 N N . SER A 1 119 ? -3.406 -10.681 14.497 1.00 85.62 119 SER A N 1
ATOM 978 C CA . SER A 1 119 ? -4.159 -11.894 14.840 1.00 85.62 119 SER A CA 1
ATOM 979 C C . SER A 1 119 ? -3.328 -12.989 15.515 1.00 85.62 119 SER A C 1
ATOM 981 O O . SER A 1 119 ? -3.887 -13.812 16.230 1.00 85.62 119 SER A O 1
ATOM 983 N N . LYS A 1 120 ? -2.002 -13.008 15.319 1.00 87.44 120 LYS A N 1
ATOM 984 C CA . LYS A 1 120 ? -1.114 -14.005 15.942 1.00 87.44 120 LYS A CA 1
ATOM 985 C C . LYS A 1 120 ? -0.736 -13.652 17.375 1.00 87.44 120 LYS A C 1
ATOM 987 O O . LYS A 1 120 ? -0.603 -14.542 18.202 1.00 87.44 120 LYS A O 1
ATOM 992 N N . THR A 1 121 ? -0.490 -12.371 17.639 1.00 89.81 121 THR A N 1
ATOM 993 C CA . THR A 1 121 ? 0.017 -11.898 18.938 1.00 89.81 121 THR A CA 1
ATOM 994 C C . THR A 1 121 ? -1.055 -11.220 19.784 1.00 89.81 121 THR A C 1
ATOM 996 O O . THR A 1 121 ? -0.800 -10.914 20.940 1.00 89.81 121 THR A O 1
ATOM 999 N N . GLY A 1 122 ? -2.224 -10.924 19.212 1.00 90.44 122 GLY A N 1
ATOM 1000 C CA . GLY A 1 122 ? -3.287 -10.157 19.862 1.00 90.44 122 GLY A CA 1
ATOM 1001 C C . GLY A 1 122 ? -2.922 -8.697 20.149 1.00 90.44 122 GLY A C 1
ATOM 1002 O O . GLY A 1 122 ? -3.658 -8.019 20.856 1.00 90.44 122 GLY A O 1
ATOM 1003 N N . SER A 1 123 ? -1.795 -8.200 19.626 1.00 92.06 123 SER A N 1
ATOM 1004 C CA . SER A 1 123 ? -1.244 -6.889 19.981 1.00 92.06 123 SER A CA 1
ATOM 1005 C C . SER A 1 123 ? -1.298 -5.880 18.835 1.00 92.06 123 SER A C 1
ATOM 1007 O O . SER A 1 123 ? -1.194 -6.229 17.654 1.00 92.06 123 SER A O 1
ATOM 1009 N N . MET A 1 124 ? -1.444 -4.606 19.201 1.00 94.50 124 MET A N 1
ATOM 1010 C CA . MET A 1 124 ? -1.314 -3.452 18.309 1.00 94.50 124 MET A CA 1
ATOM 1011 C C . MET A 1 124 ? 0.109 -2.887 18.388 1.00 94.50 124 MET A C 1
ATOM 1013 O O . MET A 1 124 ? 0.800 -3.072 19.390 1.00 94.50 124 MET A O 1
ATOM 1017 N N . SER A 1 125 ? 0.555 -2.173 17.350 1.00 92.94 125 SER A N 1
ATOM 1018 C CA . SER A 1 125 ? 1.760 -1.346 17.488 1.00 92.94 125 SER A CA 1
ATOM 1019 C C . SER A 1 125 ? 1.485 -0.175 18.430 1.00 92.94 125 SER A C 1
ATOM 1021 O O . SER A 1 125 ? 0.357 0.311 18.497 1.00 92.94 125 SER A O 1
ATOM 1023 N N . GLU A 1 126 ? 2.513 0.315 19.118 1.00 93.62 126 GLU A N 1
ATOM 1024 C CA . GLU A 1 126 ? 2.384 1.452 20.035 1.00 93.62 126 GLU A CA 1
ATOM 1025 C C . GLU A 1 126 ? 1.721 2.683 19.378 1.00 93.62 126 GLU A C 1
ATOM 1027 O O . GLU A 1 126 ? 0.731 3.172 19.929 1.00 93.62 126 GLU A O 1
ATOM 1032 N N . PRO A 1 127 ? 2.111 3.124 18.158 1.00 94.12 127 PRO A N 1
ATOM 1033 C CA . PRO A 1 127 ? 1.418 4.224 17.489 1.00 94.12 127 PRO A CA 1
ATOM 1034 C C . PRO A 1 127 ? -0.065 3.939 17.230 1.00 94.12 127 PRO A C 1
ATOM 1036 O O . PRO A 1 127 ? -0.894 4.839 17.340 1.00 94.12 127 PRO A O 1
ATOM 1039 N N . ALA A 1 128 ? -0.413 2.698 16.873 1.00 94.75 128 ALA A N 1
ATOM 1040 C CA . ALA A 1 128 ? -1.800 2.325 16.612 1.00 94.75 128 ALA A CA 1
ATOM 1041 C C . ALA A 1 128 ? -2.618 2.262 17.911 1.00 94.75 128 ALA A C 1
ATOM 1043 O O . ALA A 1 128 ? -3.760 2.709 17.927 1.00 94.75 128 ALA A O 1
ATOM 1044 N N . LEU A 1 129 ? -2.040 1.771 19.008 1.00 95.19 129 LEU A N 1
ATOM 1045 C CA . LEU A 1 129 ? -2.701 1.741 20.312 1.00 95.19 129 LEU A CA 1
ATOM 1046 C C . LEU A 1 129 ? -2.993 3.158 20.824 1.00 95.19 129 LEU A C 1
ATOM 1048 O O . LEU A 1 129 ? -4.107 3.442 21.264 1.00 95.19 129 LEU A O 1
ATOM 1052 N N . LEU A 1 130 ? -2.020 4.066 20.714 1.00 96.06 130 LEU A N 1
ATOM 1053 C CA . LEU A 1 130 ? -2.203 5.475 21.066 1.00 96.06 130 LEU A CA 1
ATOM 1054 C C . LEU A 1 130 ? -3.327 6.120 20.242 1.00 96.06 130 LEU A C 1
ATOM 1056 O O . LEU A 1 130 ? -4.186 6.803 20.805 1.00 96.06 130 LEU A O 1
ATOM 1060 N N . ALA A 1 131 ? -3.359 5.866 18.930 1.00 96.44 131 ALA A N 1
ATOM 1061 C CA . ALA A 1 131 ? -4.406 6.368 18.043 1.00 96.44 131 ALA A CA 1
ATOM 1062 C C . ALA A 1 131 ? -5.793 5.808 18.400 1.00 96.44 131 ALA A C 1
ATOM 1064 O O . ALA A 1 131 ? -6.745 6.575 18.523 1.00 96.44 131 ALA A O 1
ATOM 1065 N N . HIS A 1 132 ? -5.900 4.499 18.642 1.00 96.25 132 HIS A N 1
ATOM 1066 C CA . HIS A 1 132 ? -7.144 3.854 19.063 1.00 96.25 132 HIS A CA 1
ATOM 1067 C C . HIS A 1 132 ? -7.688 4.467 20.358 1.00 96.25 132 HIS A C 1
ATOM 1069 O O . HIS A 1 132 ? -8.839 4.895 20.415 1.00 96.25 132 HIS A O 1
ATOM 1075 N N . ASN A 1 133 ? -6.833 4.609 21.372 1.00 96.44 133 ASN A N 1
ATOM 1076 C CA . ASN A 1 133 ? -7.216 5.202 22.651 1.00 96.44 133 ASN A CA 1
ATOM 1077 C C . ASN A 1 133 ? -7.651 6.669 22.498 1.00 96.44 133 ASN A C 1
ATOM 1079 O O . ASN A 1 133 ? -8.567 7.123 23.182 1.00 96.44 133 ASN A O 1
ATOM 1083 N N . ALA A 1 134 ? -7.010 7.430 21.605 1.00 96.38 134 ALA A N 1
ATOM 1084 C CA . ALA A 1 134 ? -7.414 8.801 21.304 1.00 96.38 134 ALA A CA 1
ATOM 1085 C C . ALA A 1 134 ? -8.790 8.860 20.619 1.00 96.38 134 ALA A C 1
ATOM 1087 O O . ALA A 1 134 ? -9.608 9.717 20.961 1.00 96.38 134 ALA A O 1
ATOM 1088 N N . MET A 1 135 ? -9.067 7.937 19.695 1.00 95.94 135 MET A N 1
ATOM 1089 C CA . MET A 1 135 ? -10.365 7.834 19.029 1.00 95.94 135 MET A CA 1
ATOM 1090 C C . MET A 1 135 ? -11.484 7.478 20.016 1.00 95.94 135 MET A C 1
ATOM 1092 O O . MET A 1 135 ? -12.502 8.166 20.035 1.00 95.94 135 MET A O 1
ATOM 1096 N N . GLU A 1 136 ? -11.270 6.495 20.897 1.00 95.88 136 GLU A N 1
ATOM 1097 C CA . GLU A 1 136 ? -12.235 6.136 21.948 1.00 95.88 136 GLU A CA 1
ATOM 1098 C C . GLU A 1 136 ? -12.518 7.306 22.899 1.00 95.88 136 GLU A C 1
ATOM 1100 O O . GLU A 1 136 ? -13.666 7.574 23.256 1.00 95.88 136 GLU A O 1
ATOM 1105 N N . LYS A 1 137 ? -11.476 8.038 23.316 1.00 95.94 137 LYS A N 1
ATOM 1106 C CA . LYS A 1 137 ? -11.642 9.231 24.162 1.00 95.94 137 LYS A CA 1
ATOM 1107 C C . LYS A 1 137 ? -12.485 10.296 23.462 1.00 95.94 137 LYS A C 1
ATOM 1109 O O . LYS A 1 137 ? -13.356 10.894 24.094 1.00 95.94 137 LYS A O 1
ATOM 1114 N N . LYS A 1 138 ? -12.243 10.521 22.168 1.00 95.00 138 LYS A N 1
ATOM 1115 C CA . LYS A 1 138 ? -12.991 11.495 21.365 1.00 95.00 138 LYS A CA 1
ATOM 1116 C C . LYS A 1 138 ? -14.454 11.085 21.193 1.00 95.00 138 LYS A C 1
ATOM 1118 O O . LYS A 1 138 ? -15.330 11.933 21.318 1.00 95.00 138 LYS A O 1
ATOM 1123 N N . GLU A 1 139 ? -14.731 9.804 20.969 1.00 94.19 139 GLU A N 1
ATOM 1124 C CA . GLU A 1 139 ? -16.102 9.292 20.879 1.0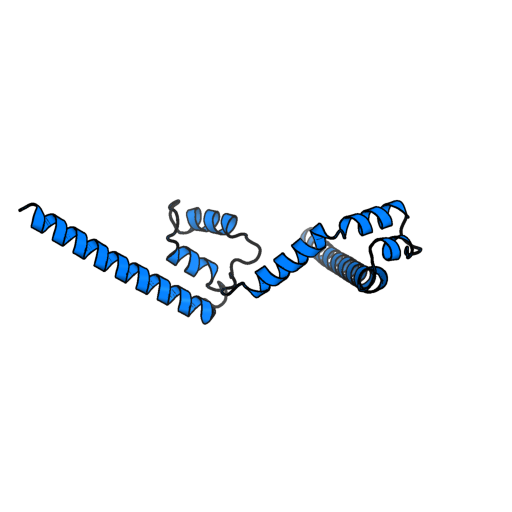0 94.19 139 GLU A CA 1
ATOM 1125 C C . GLU A 1 139 ? -16.864 9.468 22.197 1.00 94.19 139 GLU A C 1
ATOM 1127 O O . GLU A 1 139 ? -17.958 10.031 22.200 1.00 94.19 139 GLU A O 1
ATOM 1132 N N . LYS A 1 140 ? -16.252 9.100 23.329 1.00 92.69 140 LYS A N 1
ATOM 1133 C CA . LYS A 1 140 ? -16.838 9.305 24.665 1.00 92.69 140 LYS A CA 1
ATOM 1134 C C . LYS A 1 140 ? -17.135 10.778 24.942 1.00 92.69 140 LYS A C 1
ATOM 1136 O O . LYS A 1 140 ? -18.191 11.113 25.478 1.00 92.69 140 LYS A O 1
ATOM 1141 N N . HIS A 1 141 ? -16.218 11.669 24.564 1.00 93.44 141 HIS A N 1
ATOM 1142 C CA . HIS A 1 141 ? -16.433 13.108 24.681 1.00 93.44 141 HIS A CA 1
ATOM 1143 C C . HIS A 1 141 ? -17.623 13.570 23.828 1.00 93.44 141 HIS A C 1
ATOM 1145 O O . HIS A 1 141 ? -18.517 14.236 24.346 1.00 93.44 141 HIS A O 1
ATOM 1151 N N . ASN A 1 142 ? -17.685 13.160 22.560 1.00 90.31 142 ASN A N 1
ATOM 1152 C CA . ASN A 1 142 ? -18.777 13.519 21.654 1.00 90.31 142 ASN A CA 1
ATOM 1153 C C . ASN A 1 142 ? -20.142 13.025 22.158 1.00 90.31 142 ASN A C 1
ATOM 1155 O O . ASN A 1 142 ? -21.121 13.766 22.093 1.00 90.31 142 ASN A O 1
ATOM 1159 N N . GLN A 1 143 ? -20.209 11.807 22.701 1.00 90.06 143 GLN A N 1
ATOM 1160 C CA . GLN A 1 143 ? -21.432 11.263 23.299 1.00 90.06 143 GLN A CA 1
ATOM 1161 C C . GLN A 1 143 ? -21.882 12.089 24.510 1.00 90.06 143 GLN A C 1
ATOM 1163 O O . GLN A 1 143 ? -23.058 12.438 24.621 1.00 90.06 143 GLN A O 1
ATOM 1168 N N . LYS A 1 144 ? -20.946 12.464 25.393 1.00 90.75 144 LYS A N 1
ATOM 1169 C CA . LYS A 1 144 ? -21.240 13.313 26.556 1.00 90.75 144 LYS A CA 1
ATOM 1170 C C . LYS A 1 144 ? -21.776 14.682 26.134 1.00 90.75 144 LYS A C 1
ATOM 1172 O O . LYS A 1 144 ? -22.790 15.128 26.663 1.00 90.75 144 LYS A O 1
ATOM 1177 N N . VAL A 1 145 ? -21.119 15.316 25.166 1.00 90.25 145 VAL A N 1
ATOM 1178 C CA . VAL A 1 145 ? -21.508 16.625 24.629 1.00 90.25 145 VAL A CA 1
ATOM 1179 C C . VAL A 1 145 ? -22.889 16.555 23.968 1.00 90.25 145 VAL A C 1
ATOM 1181 O O . VAL A 1 145 ? -23.753 17.379 24.255 1.00 90.25 145 VAL A O 1
ATOM 1184 N N . SER A 1 146 ? -23.144 15.535 23.144 1.00 87.69 146 SER A N 1
ATOM 1185 C CA . SER A 1 146 ? -24.451 15.315 22.510 1.00 87.69 146 SER A CA 1
ATOM 1186 C C . SER A 1 146 ? -25.574 15.123 23.537 1.00 87.69 146 SER A C 1
ATOM 1188 O O . SER A 1 146 ? -26.636 15.735 23.410 1.00 87.69 146 SER A O 1
ATOM 1190 N N . SER A 1 147 ? -25.321 14.339 24.590 1.00 86.94 147 SER A N 1
ATOM 1191 C CA . SER A 1 147 ? -26.270 14.136 25.689 1.00 86.94 147 SER A CA 1
ATOM 1192 C C . SER A 1 147 ? -26.576 15.443 26.430 1.00 86.94 147 SER A C 1
ATOM 1194 O O . SER A 1 147 ? -27.741 15.775 26.644 1.00 86.94 147 SER A O 1
ATOM 1196 N N . GLN A 1 148 ? -25.554 16.251 26.731 1.00 84.75 148 GLN A N 1
ATOM 1197 C CA . GLN A 1 148 ? -25.737 17.563 27.361 1.00 84.75 148 GLN A CA 1
ATOM 1198 C C . GLN A 1 148 ? -26.595 18.507 26.507 1.00 84.75 148 GLN A C 1
ATOM 1200 O O . GLN A 1 148 ? -27.531 19.111 27.029 1.00 84.75 148 GLN A O 1
ATOM 1205 N N . TYR A 1 149 ? -26.339 18.592 25.197 1.00 83.19 149 TYR A N 1
ATOM 1206 C CA . TYR A 1 149 ? -27.154 19.409 24.292 1.00 83.19 149 TYR A CA 1
ATOM 1207 C C . TYR A 1 149 ? -28.603 18.915 24.181 1.00 83.19 149 TYR A C 1
ATOM 1209 O O . TYR A 1 149 ? -29.521 19.730 24.089 1.00 83.19 149 TYR A O 1
ATOM 1217 N N . SER A 1 150 ? -28.822 17.597 24.197 1.00 81.88 150 SER A N 1
ATOM 1218 C CA . SER A 1 150 ? -30.165 17.004 24.212 1.00 81.88 150 SER A CA 1
ATOM 1219 C C . SER A 1 150 ? -30.948 17.437 25.455 1.00 81.88 150 SER A C 1
ATOM 1221 O O . SER A 1 150 ? -32.061 17.954 25.339 1.00 81.88 150 SER A O 1
ATOM 1223 N N . ILE A 1 151 ? -30.326 17.326 26.634 1.00 82.19 151 ILE A N 1
ATOM 1224 C CA . ILE A 1 151 ? -30.923 17.733 27.912 1.00 82.19 151 ILE A CA 1
ATOM 1225 C C . ILE A 1 151 ? -31.241 19.234 27.903 1.00 82.19 151 ILE A C 1
ATOM 1227 O O . ILE A 1 151 ? -32.359 19.622 28.228 1.00 82.19 151 ILE A O 1
ATOM 1231 N N . GLN A 1 152 ? -30.307 20.083 27.463 1.00 78.06 152 GLN A N 1
ATOM 1232 C CA . GLN A 1 152 ? -30.527 21.533 27.376 1.00 78.06 152 GLN A CA 1
ATOM 1233 C C . GLN A 1 152 ? -31.689 21.903 26.438 1.00 78.06 152 GLN A C 1
ATOM 1235 O O . GLN A 1 152 ? -32.492 22.773 26.768 1.00 78.06 152 GLN A O 1
ATOM 1240 N N . ARG A 1 153 ? -31.826 21.229 25.285 1.00 77.56 153 ARG A N 1
ATOM 1241 C CA . ARG A 1 153 ? -32.958 21.451 24.365 1.00 77.56 153 ARG A CA 1
ATOM 1242 C C . ARG A 1 153 ? -34.301 21.018 24.942 1.00 77.56 153 ARG A C 1
ATOM 1244 O O . ARG A 1 153 ? -35.308 21.630 24.606 1.00 77.56 153 ARG A O 1
ATOM 1251 N N . LEU A 1 154 ? -34.329 19.954 25.742 1.00 78.56 154 LEU A N 1
ATOM 1252 C CA . LEU A 1 154 ? -35.535 19.518 26.447 1.00 78.56 154 LEU A CA 1
ATOM 1253 C C . LEU A 1 154 ? -35.971 20.563 27.479 1.00 78.56 154 LEU A C 1
ATOM 1255 O O . LEU A 1 154 ? -37.144 20.909 27.508 1.00 78.56 154 LEU A O 1
ATOM 1259 N N . TRP A 1 155 ? -35.028 21.121 28.242 1.00 70.88 155 TRP A N 1
ATOM 1260 C CA . TRP A 1 155 ? -35.306 22.174 29.224 1.00 70.88 155 TRP A CA 1
ATOM 1261 C C . TRP A 1 155 ? -35.825 23.479 28.608 1.00 70.88 155 TRP A C 1
ATOM 1263 O O . TRP A 1 155 ? -36.660 24.123 29.216 1.00 70.88 155 TRP A O 1
ATOM 1273 N N . LEU A 1 156 ? -35.388 23.856 27.402 1.00 72.88 156 LEU A N 1
ATOM 1274 C CA . LEU A 1 156 ? -35.878 25.056 26.698 1.00 72.88 156 LEU A CA 1
ATOM 1275 C C . LEU A 1 156 ? -37.287 24.908 26.090 1.00 72.88 156 LEU A C 1
ATOM 1277 O O . LEU A 1 156 ? -37.810 25.868 25.530 1.00 72.88 156 LEU A O 1
ATOM 1281 N N . LYS A 1 157 ? -37.869 23.701 26.116 1.00 74.94 157 LYS A N 1
ATOM 1282 C CA . LYS A 1 157 ? -39.230 23.423 25.621 1.00 74.94 157 LYS A CA 1
ATOM 1283 C C . LYS A 1 157 ? -40.289 23.401 26.731 1.00 74.94 157 LYS A C 1
ATOM 1285 O O . LYS A 1 157 ? -41.463 23.238 26.404 1.00 74.94 157 LYS A O 1
ATOM 1290 N N . PHE A 1 158 ? -39.873 23.531 27.989 1.00 60.69 158 PHE A N 1
ATOM 1291 C CA . PHE A 1 158 ? -40.728 23.732 29.159 1.00 60.69 158 PHE A CA 1
ATOM 12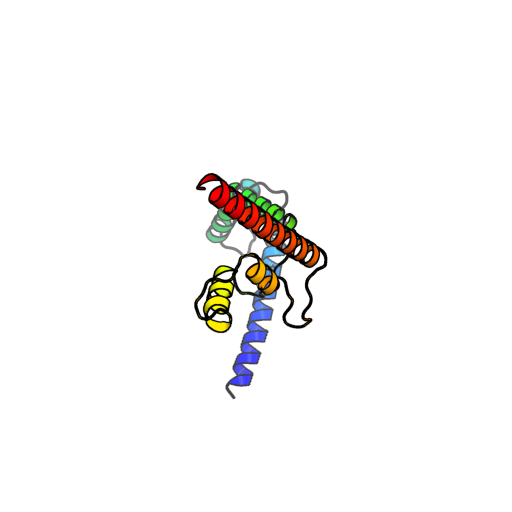92 C C . PHE A 1 158 ? -40.579 25.173 29.644 1.00 60.69 158 PHE A C 1
ATOM 1294 O O . PHE A 1 158 ? -41.586 25.708 30.151 1.00 60.69 158 PHE A O 1
#

Radius of gyration: 26.11 Å; chains: 1; bounding box: 63×63×59 Å

Foldseek 3Di:
DVVVVVVVVVVVVVVVVVVVVVVVVVLCVPQPVPDDLVSSLVPDDPPDDSVRSNVVSVCVDPVVVVVVVVVVVVVVPDQADWQPPPDDLVRVQVVCCVPPVVVDGDDPLVSLQVGQQHPVPRDGPPSSVVVSVVVVVVVVVVVVVVVVVVVVVVVVVD

pLDDT: mean 89.61, std 7.12, range [52.72, 96.44]

Sequence (158 aa):
MEKDDKVGNDVCTKVIQKGVRQQRYRLKKKYFNGYTAQEALSNKPANITHENWTSLVNKSDERNKKICQMNKENREAVKHHQKTGSMSYVAYFSKLKKDKYNNQDPSPIEFFKDTHTNSKTGSMSEPALLAHNAMEKKEKHNQKVSSQYSIQRLWLKF